Protein AF-A0A351SB96-F1 (afdb_monomer_lite)

Structure (mmCIF, N/CA/C/O backbone):
data_AF-A0A351SB96-F1
#
_entry.id   AF-A0A351SB96-F1
#
loop_
_atom_site.group_PDB
_atom_site.id
_atom_site.type_symbol
_atom_site.label_atom_id
_atom_site.label_alt_id
_atom_site.label_comp_id
_atom_site.label_asym_id
_atom_site.label_entity_id
_atom_site.label_seq_id
_atom_site.pdbx_PDB_ins_code
_atom_site.Cartn_x
_atom_site.Cartn_y
_atom_site.Cartn_z
_atom_site.occupancy
_atom_site.B_iso_or_equiv
_atom_site.auth_seq_id
_atom_site.auth_comp_id
_atom_site.auth_asym_id
_atom_site.auth_atom_id
_atom_site.pdbx_PDB_model_num
ATOM 1 N N . GLU A 1 1 ? 11.819 10.598 -37.759 1.00 43.56 1 GLU A N 1
ATOM 2 C CA . GLU A 1 1 ? 12.848 10.119 -36.820 1.00 43.56 1 GLU A CA 1
ATOM 3 C C . GLU A 1 1 ? 12.481 8.684 -36.472 1.00 43.56 1 GLU A C 1
ATOM 5 O O . GLU A 1 1 ? 11.394 8.469 -35.955 1.00 43.56 1 GLU A O 1
ATOM 10 N N . ASN A 1 2 ? 13.265 7.704 -36.933 1.00 61.12 2 ASN A N 1
ATOM 11 C CA . ASN A 1 2 ? 13.057 6.295 -36.586 1.00 61.12 2 ASN A CA 1
ATOM 12 C C . ASN A 1 2 ? 13.749 6.084 -35.240 1.00 61.12 2 ASN A C 1
ATOM 14 O O . ASN A 1 2 ? 14.962 6.277 -35.175 1.00 61.12 2 ASN A O 1
ATOM 18 N N . ALA A 1 3 ? 12.995 5.753 -34.192 1.00 59.91 3 ALA A N 1
ATOM 19 C CA . ALA A 1 3 ? 13.587 5.268 -32.951 1.00 59.91 3 ALA A CA 1
ATOM 20 C C . ALA A 1 3 ? 14.518 4.091 -33.285 1.00 59.91 3 ALA A C 1
ATOM 22 O O . ALA A 1 3 ? 14.149 3.214 -34.072 1.00 59.91 3 ALA A O 1
ATOM 23 N N . ASP A 1 4 ? 15.740 4.120 -32.759 1.00 80.94 4 ASP A N 1
ATOM 24 C CA . ASP A 1 4 ? 16.712 3.049 -32.952 1.00 80.94 4 ASP A CA 1
ATOM 25 C C . ASP A 1 4 ? 16.112 1.751 -32.370 1.00 80.94 4 ASP A C 1
ATOM 27 O O . ASP A 1 4 ? 15.601 1.764 -31.245 1.00 80.94 4 ASP A O 1
ATOM 31 N N . PRO A 1 5 ? 16.110 0.618 -33.093 1.00 76.88 5 PRO A N 1
ATOM 32 C CA . PRO A 1 5 ? 15.656 -0.653 -32.531 1.00 76.88 5 PRO A CA 1
ATOM 33 C C . PRO A 1 5 ? 16.355 -1.007 -31.208 1.00 76.88 5 PRO A C 1
ATOM 35 O O . PRO A 1 5 ? 15.741 -1.652 -30.361 1.00 76.88 5 PRO A O 1
ATOM 38 N N . ALA A 1 6 ? 17.594 -0.550 -30.988 1.00 81.00 6 ALA A N 1
ATOM 39 C CA . ALA A 1 6 ? 18.282 -0.719 -29.711 1.00 81.00 6 ALA A CA 1
ATOM 40 C C . ALA A 1 6 ? 17.585 0.027 -28.557 1.00 81.00 6 ALA A C 1
ATOM 42 O O . ALA A 1 6 ? 17.447 -0.532 -27.470 1.00 81.00 6 ALA A O 1
ATOM 43 N N . THR A 1 7 ? 17.090 1.248 -28.790 1.00 79.81 7 THR A N 1
ATOM 44 C CA . THR A 1 7 ? 16.392 2.026 -27.754 1.00 79.81 7 THR A CA 1
ATOM 45 C C . THR A 1 7 ? 15.023 1.440 -27.427 1.00 79.81 7 THR A C 1
ATOM 47 O O . THR A 1 7 ? 14.657 1.385 -26.260 1.00 79.81 7 THR A O 1
ATOM 50 N N . LEU A 1 8 ? 14.302 0.918 -28.427 1.00 78.56 8 LEU A N 1
ATOM 51 C CA . LEU A 1 8 ? 13.002 0.270 -28.207 1.00 78.56 8 LEU A CA 1
ATOM 52 C C . LEU A 1 8 ? 13.130 -0.986 -27.331 1.00 78.56 8 LEU A C 1
ATOM 54 O O . LEU A 1 8 ? 12.362 -1.170 -26.393 1.00 78.56 8 LEU A O 1
ATOM 58 N N . VAL A 1 9 ? 14.138 -1.823 -27.593 1.00 80.69 9 VAL A N 1
ATOM 59 C CA . VAL A 1 9 ? 14.385 -3.042 -26.803 1.00 80.69 9 VAL A CA 1
ATOM 60 C C . VAL A 1 9 ? 14.812 -2.709 -25.370 1.00 80.69 9 VAL A C 1
ATOM 62 O O . VAL A 1 9 ? 14.460 -3.428 -24.433 1.00 80.69 9 VAL A O 1
ATOM 65 N N . GLU A 1 10 ? 15.575 -1.636 -25.169 1.00 77.06 10 GLU A N 1
ATOM 66 C CA . GLU A 1 10 ? 15.963 -1.196 -23.829 1.00 77.06 10 GLU A CA 1
ATOM 67 C C . GLU A 1 10 ? 14.765 -0.649 -23.038 1.00 77.06 10 GLU A C 1
ATOM 69 O O . GLU A 1 10 ? 14.584 -1.017 -21.876 1.00 77.06 10 GLU A O 1
ATOM 74 N N . GLU A 1 11 ? 13.890 0.132 -23.675 1.00 76.31 11 GLU A N 1
ATOM 75 C CA . GLU A 1 11 ? 12.636 0.607 -23.078 1.00 76.31 11 GLU A CA 1
ATOM 76 C C . GLU A 1 11 ? 11.703 -0.554 -22.698 1.00 76.31 11 GLU A C 1
ATOM 78 O O . GLU A 1 11 ? 11.183 -0.590 -21.580 1.00 76.31 11 GLU A O 1
ATOM 83 N N . GLU A 1 12 ? 11.529 -1.544 -23.579 1.00 76.25 12 GLU A N 1
ATOM 84 C CA . GLU A 1 12 ? 10.712 -2.733 -23.299 1.00 76.25 12 GLU A CA 1
ATOM 85 C C . GLU A 1 12 ? 11.261 -3.557 -22.126 1.00 76.25 12 GLU A C 1
ATOM 87 O O . GLU A 1 12 ? 10.498 -3.989 -21.253 1.00 76.25 12 GLU A O 1
ATOM 92 N N . ASN A 1 13 ? 12.582 -3.747 -22.059 1.00 79.00 13 ASN A N 1
ATOM 93 C CA . ASN A 1 13 ? 13.215 -4.442 -20.938 1.00 79.00 13 ASN A CA 1
ATOM 94 C C . ASN A 1 13 ? 13.057 -3.666 -19.628 1.00 79.00 13 ASN A C 1
ATOM 96 O O . ASN A 1 13 ? 12.749 -4.262 -18.595 1.00 79.00 13 ASN A O 1
ATOM 100 N N . GLN A 1 14 ? 13.221 -2.342 -19.654 1.00 76.00 14 GLN A N 1
ATOM 101 C CA . GLN A 1 14 ? 13.028 -1.507 -18.470 1.00 76.00 14 GLN A CA 1
ATOM 102 C C . GLN A 1 14 ? 11.584 -1.562 -17.966 1.00 76.00 14 GLN A C 1
ATOM 104 O O . GLN A 1 14 ? 11.361 -1.722 -16.765 1.00 76.00 14 GLN A O 1
ATOM 109 N N . LEU A 1 15 ? 10.599 -1.476 -18.863 1.00 77.06 15 LEU A N 1
ATOM 110 C CA . LEU A 1 15 ? 9.184 -1.599 -18.510 1.00 77.06 15 LEU A CA 1
ATOM 111 C C . LEU A 1 15 ? 8.868 -2.971 -17.910 1.00 77.06 15 LEU A C 1
ATOM 113 O O . LEU A 1 15 ? 8.204 -3.042 -16.873 1.00 77.06 15 LEU A O 1
ATOM 117 N N . SER A 1 16 ? 9.384 -4.039 -18.519 1.00 79.62 16 SER A N 1
ATOM 118 C CA . SER A 1 16 ? 9.186 -5.414 -18.047 1.00 79.62 16 SER A CA 1
ATOM 119 C C . SER A 1 16 ? 9.790 -5.618 -16.657 1.00 79.62 16 SER A C 1
ATOM 121 O O . SER A 1 16 ? 9.104 -6.070 -15.744 1.00 79.62 16 SER A O 1
ATOM 123 N N . ASN A 1 17 ? 11.032 -5.178 -16.451 1.00 81.69 17 ASN A N 1
ATOM 124 C CA . ASN A 1 17 ? 11.720 -5.287 -15.166 1.00 81.69 17 ASN A CA 1
ATOM 125 C C . ASN A 1 17 ? 11.013 -4.474 -14.064 1.00 81.69 17 ASN A C 1
ATOM 127 O O . ASN A 1 17 ? 10.810 -4.948 -12.946 1.0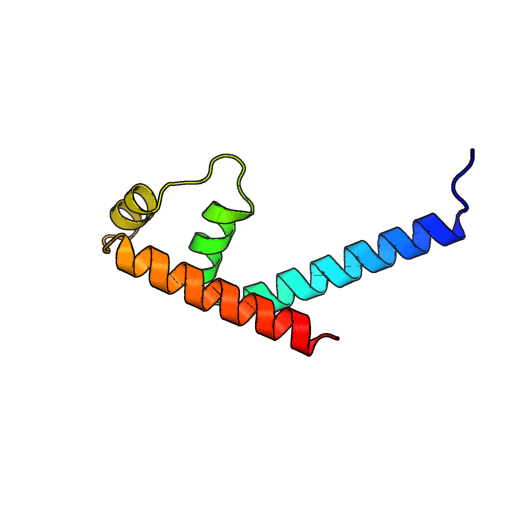0 81.69 17 ASN A O 1
ATOM 131 N N . ASN A 1 18 ? 10.561 -3.258 -14.387 1.00 79.25 18 ASN A N 1
ATOM 132 C CA . ASN A 1 18 ? 9.795 -2.426 -13.458 1.00 79.25 18 ASN A CA 1
ATOM 133 C C . ASN A 1 18 ? 8.453 -3.070 -13.083 1.00 79.25 18 ASN A C 1
ATOM 135 O O . ASN A 1 18 ? 8.038 -3.002 -11.923 1.00 79.25 18 ASN A O 1
ATOM 139 N N . HIS A 1 19 ? 7.784 -3.704 -14.048 1.00 82.50 19 HIS A N 1
ATOM 140 C CA . HIS A 1 19 ? 6.541 -4.429 -13.816 1.00 82.50 19 HIS A CA 1
ATOM 141 C C . HIS A 1 19 ? 6.757 -5.641 -12.902 1.00 82.50 19 HIS A C 1
ATOM 143 O O . HIS A 1 19 ? 6.042 -5.791 -11.913 1.00 82.50 19 HIS A O 1
ATOM 149 N N . GLU A 1 20 ? 7.765 -6.471 -13.172 1.00 84.19 20 GLU A N 1
ATOM 150 C CA . GLU A 1 20 ? 8.090 -7.635 -12.339 1.00 84.19 20 GLU A CA 1
ATOM 151 C C . GLU A 1 20 ? 8.421 -7.233 -10.896 1.00 84.19 20 GLU A C 1
ATOM 153 O O . GLU A 1 20 ? 7.927 -7.842 -9.942 1.00 84.19 20 GLU A O 1
ATOM 158 N N . HIS A 1 21 ? 9.185 -6.152 -10.717 1.00 83.25 21 HIS A N 1
ATOM 159 C CA . HIS A 1 21 ? 9.481 -5.599 -9.397 1.00 83.25 21 HIS A CA 1
ATOM 160 C C . HIS A 1 21 ? 8.225 -5.104 -8.672 1.00 83.25 21 HIS A C 1
ATOM 162 O O . HIS A 1 21 ? 8.066 -5.366 -7.477 1.00 83.25 21 HIS A O 1
ATOM 168 N N . LEU A 1 22 ? 7.314 -4.422 -9.375 1.00 82.94 22 LEU A N 1
ATOM 169 C CA . LEU A 1 22 ? 6.034 -3.986 -8.814 1.00 82.94 22 LEU A CA 1
ATOM 170 C C . LEU A 1 22 ? 5.189 -5.189 -8.372 1.00 82.94 22 LEU A C 1
ATOM 172 O O . LEU A 1 22 ? 4.701 -5.208 -7.243 1.00 82.94 22 LEU A O 1
ATOM 176 N N . VAL A 1 23 ? 5.036 -6.197 -9.234 1.00 85.38 23 VAL A N 1
ATOM 177 C CA . VAL A 1 23 ? 4.246 -7.405 -8.950 1.00 85.38 23 VAL A CA 1
ATOM 178 C C . VAL A 1 23 ? 4.825 -8.163 -7.756 1.00 85.38 23 VAL A C 1
ATOM 180 O O . VAL A 1 23 ? 4.090 -8.512 -6.832 1.00 85.38 23 VAL A O 1
ATOM 183 N N . SER A 1 24 ? 6.145 -8.351 -7.720 1.00 86.19 24 SER A N 1
ATOM 184 C CA . SER A 1 24 ? 6.839 -8.984 -6.595 1.00 86.19 24 SER A CA 1
ATOM 185 C C . SER A 1 24 ? 6.645 -8.199 -5.294 1.00 86.19 24 SER A C 1
ATOM 187 O O . SER A 1 24 ? 6.333 -8.772 -4.250 1.00 86.19 24 SER A O 1
ATOM 189 N N . ALA A 1 25 ? 6.743 -6.869 -5.349 1.00 86.06 25 ALA A N 1
ATOM 190 C CA . ALA A 1 25 ? 6.515 -6.010 -4.195 1.00 86.06 25 ALA A CA 1
ATOM 191 C C . ALA A 1 25 ? 5.064 -6.077 -3.688 1.00 86.06 25 ALA A C 1
ATOM 193 O O . ALA A 1 25 ? 4.852 -6.172 -2.475 1.00 86.06 25 ALA A O 1
ATOM 194 N N . LEU A 1 26 ? 4.078 -6.079 -4.591 1.00 86.56 26 LEU A N 1
ATOM 195 C CA . LEU A 1 26 ? 2.663 -6.261 -4.256 1.00 86.56 26 LEU A CA 1
ATOM 196 C C . LEU A 1 26 ? 2.414 -7.623 -3.598 1.00 86.56 26 LEU A C 1
ATOM 198 O O . LEU A 1 26 ? 1.698 -7.677 -2.605 1.00 86.56 26 LEU A O 1
ATOM 202 N N . ALA A 1 27 ? 3.080 -8.687 -4.055 1.00 86.88 27 ALA A N 1
ATOM 203 C CA . ALA A 1 27 ? 2.985 -10.019 -3.454 1.00 86.88 27 ALA A CA 1
ATOM 204 C C . ALA A 1 27 ? 3.539 -10.102 -2.013 1.00 86.88 27 ALA A C 1
ATOM 206 O O . ALA A 1 27 ? 3.257 -11.060 -1.296 1.00 86.88 27 ALA A O 1
ATOM 207 N N . THR A 1 28 ? 4.317 -9.111 -1.554 1.00 87.19 28 THR A N 1
ATOM 208 C CA . THR A 1 28 ? 4.757 -9.020 -0.144 1.00 87.19 28 THR A CA 1
ATOM 209 C C . THR A 1 28 ? 3.728 -8.365 0.785 1.00 87.19 28 THR A C 1
ATOM 211 O O . THR A 1 28 ? 3.906 -8.339 2.014 1.00 87.19 28 THR A O 1
ATOM 214 N N . LEU A 1 29 ? 2.675 -7.778 0.216 1.00 88.75 29 LEU A N 1
ATOM 215 C CA . LEU A 1 29 ? 1.565 -7.198 0.956 1.00 88.75 29 LEU A CA 1
ATOM 216 C C . LEU A 1 29 ? 0.564 -8.293 1.330 1.00 88.75 29 LEU A C 1
ATOM 218 O O . LEU A 1 29 ? 0.428 -9.296 0.640 1.00 88.75 29 LEU A O 1
ATOM 222 N N . ASP A 1 30 ? -0.139 -8.104 2.443 1.00 90.50 30 ASP A N 1
ATOM 223 C CA . ASP A 1 30 ? -1.336 -8.899 2.707 1.00 90.50 30 ASP A CA 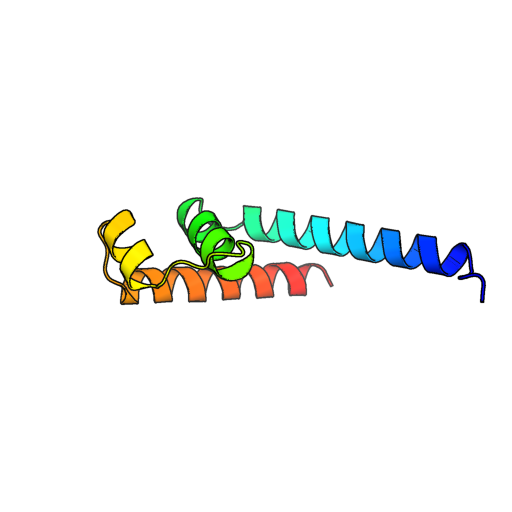1
ATOM 224 C C . ASP A 1 30 ? -2.441 -8.543 1.701 1.00 90.50 30 ASP A C 1
ATOM 226 O O . ASP A 1 30 ? -2.497 -7.414 1.213 1.00 90.50 30 ASP A O 1
ATOM 230 N N . GLU A 1 31 ? -3.335 -9.495 1.433 1.00 89.31 31 GLU A N 1
ATOM 231 C CA . GLU A 1 31 ? -4.417 -9.390 0.441 1.00 89.31 31 GLU A CA 1
ATOM 232 C C . GLU A 1 31 ? -5.230 -8.094 0.585 1.00 89.31 31 GLU A C 1
ATOM 234 O O . GLU A 1 31 ? -5.504 -7.393 -0.387 1.00 89.31 31 GLU A O 1
ATOM 239 N N . ARG A 1 32 ? -5.520 -7.700 1.828 1.00 91.38 32 ARG A N 1
ATOM 240 C CA . ARG A 1 32 ? -6.257 -6.471 2.131 1.00 91.38 32 ARG A CA 1
ATOM 241 C C . ARG A 1 32 ? -5.457 -5.205 1.819 1.00 91.38 32 ARG A C 1
ATOM 243 O O . ARG A 1 32 ? -6.005 -4.236 1.303 1.00 91.38 32 ARG A O 1
ATOM 250 N N . SER A 1 33 ? -4.169 -5.187 2.151 1.00 91.94 33 SER A N 1
ATOM 251 C CA . SER A 1 33 ? -3.265 -4.090 1.794 1.00 91.94 33 SER A CA 1
ATOM 252 C C . SER A 1 33 ? -3.082 -3.968 0.283 1.00 91.94 33 SER A C 1
ATOM 254 O O . SER A 1 33 ? -3.020 -2.850 -0.227 1.00 91.94 33 SER A O 1
ATOM 256 N N . GLN A 1 34 ? -2.998 -5.101 -0.419 1.00 91.75 34 GLN A N 1
ATOM 257 C CA . GLN A 1 34 ? -2.892 -5.147 -1.873 1.00 91.75 34 GLN A CA 1
ATOM 258 C C . GLN A 1 34 ? -4.131 -4.535 -2.532 1.00 91.75 34 GLN A C 1
ATOM 260 O O . GLN A 1 34 ? -3.972 -3.636 -3.354 1.00 91.75 34 GLN A O 1
ATOM 265 N N . ASP A 1 35 ? -5.336 -4.951 -2.131 1.00 91.44 35 ASP A N 1
ATOM 266 C CA . ASP A 1 35 ? -6.588 -4.411 -2.676 1.00 91.44 35 ASP A CA 1
ATOM 267 C C . ASP 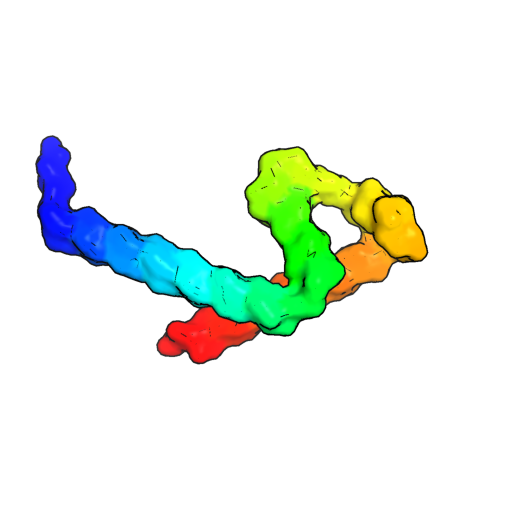A 1 35 ? -6.717 -2.900 -2.418 1.00 91.44 35 ASP A C 1
ATOM 269 O O . ASP A 1 35 ? -6.926 -2.129 -3.353 1.00 91.44 35 ASP A O 1
ATOM 273 N N . ILE A 1 36 ? -6.468 -2.440 -1.183 1.00 91.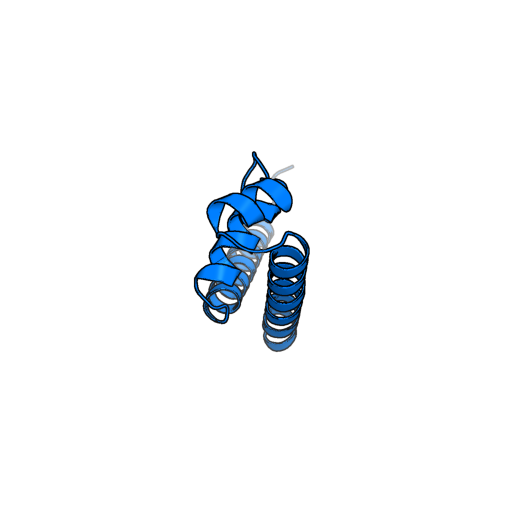69 36 ILE A N 1
ATOM 274 C CA . ILE A 1 36 ? -6.549 -1.008 -0.843 1.00 91.69 36 ILE A CA 1
ATOM 275 C C . ILE A 1 36 ? -5.588 -0.174 -1.700 1.00 91.69 36 ILE A C 1
ATOM 277 O O . ILE A 1 36 ? -5.967 0.890 -2.192 1.00 91.69 36 ILE A O 1
ATOM 281 N N . VAL A 1 37 ? -4.342 -0.624 -1.884 1.00 90.56 37 VAL A N 1
ATOM 282 C CA . VAL A 1 37 ? -3.372 0.103 -2.717 1.00 90.56 37 VAL A CA 1
ATOM 283 C C . VAL A 1 37 ? -3.761 0.039 -4.192 1.00 90.56 37 VAL A C 1
ATOM 285 O O . VAL A 1 37 ? -3.695 1.064 -4.866 1.00 90.56 37 VAL A O 1
ATOM 288 N N . GLN A 1 38 ? -4.204 -1.115 -4.688 1.00 89.12 38 GLN A N 1
ATOM 289 C CA . GLN A 1 38 ? -4.620 -1.289 -6.077 1.00 89.12 38 GLN A CA 1
ATOM 290 C C . GLN A 1 38 ? -5.791 -0.361 -6.421 1.00 89.12 38 GLN A C 1
ATOM 292 O O . GLN A 1 38 ? -5.667 0.449 -7.339 1.00 89.12 38 GLN A O 1
ATOM 297 N N . ARG A 1 39 ? -6.849 -0.350 -5.608 1.00 90.75 39 ARG A N 1
ATOM 298 C CA . ARG A 1 39 ? -8.002 0.540 -5.803 1.00 90.75 39 ARG A CA 1
ATOM 299 C C . ARG A 1 39 ? -7.645 2.021 -5.694 1.00 90.75 39 ARG A C 1
ATOM 301 O O . ARG A 1 39 ? -8.139 2.851 -6.446 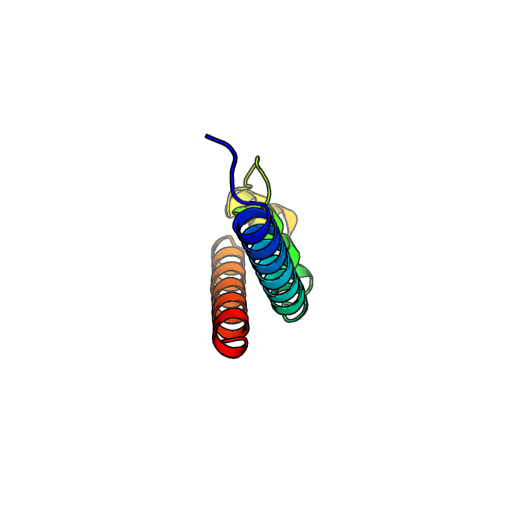1.00 90.75 39 ARG A O 1
ATOM 308 N N . ARG A 1 40 ? -6.753 2.397 -4.771 1.00 90.94 40 ARG A N 1
ATOM 309 C CA . ARG A 1 40 ? 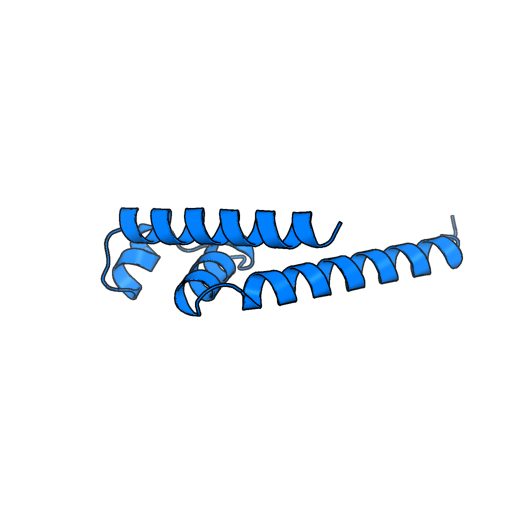-6.389 3.814 -4.577 1.00 90.94 40 ARG A CA 1
ATOM 310 C C . ARG A 1 40 ? -5.377 4.362 -5.579 1.00 90.94 40 ARG A C 1
ATOM 312 O O . ARG A 1 40 ? -5.339 5.580 -5.773 1.00 90.94 40 ARG A O 1
ATOM 319 N N . TRP A 1 41 ? -4.541 3.516 -6.174 1.00 84.50 41 TRP A N 1
ATOM 320 C CA . TRP A 1 41 ? -3.409 3.959 -6.995 1.00 84.50 41 TRP A CA 1
ATOM 321 C C . TRP A 1 41 ? -3.482 3.500 -8.447 1.00 84.50 41 TRP A C 1
ATOM 323 O O . TRP A 1 41 ? -3.036 4.253 -9.312 1.00 84.50 41 TRP A O 1
ATOM 333 N N . LEU A 1 42 ? -4.025 2.309 -8.703 1.00 82.00 42 LEU A N 1
ATOM 334 C CA . LEU A 1 42 ? -4.036 1.676 -10.023 1.00 82.00 42 LEU A CA 1
ATOM 335 C C . LEU A 1 42 ? -5.390 1.789 -10.734 1.00 82.00 42 LEU A C 1
ATOM 337 O O . LEU A 1 42 ? -5.418 1.713 -11.957 1.00 82.00 42 LEU A O 1
ATOM 341 N N . GLU A 1 43 ? -6.489 1.988 -10.005 1.00 87.25 43 GLU A N 1
ATOM 342 C CA . GLU A 1 43 ? -7.803 2.213 -10.613 1.00 87.25 43 GLU A CA 1
ATOM 343 C C . GLU A 1 43 ? -8.035 3.688 -10.974 1.00 87.25 43 GLU A C 1
ATOM 345 O O . GLU A 1 43 ? -7.583 4.609 -10.282 1.00 87.25 43 GLU A O 1
ATOM 350 N N . ASP A 1 44 ? -8.781 3.911 -12.060 1.00 84.06 44 ASP A N 1
ATOM 351 C CA . ASP A 1 44 ? -9.197 5.246 -12.500 1.00 84.06 44 ASP A CA 1
ATOM 352 C C . ASP A 1 44 ? -10.196 5.884 -11.524 1.00 84.06 44 ASP A C 1
ATOM 354 O O . ASP A 1 44 ? -10.105 7.074 -11.210 1.00 84.06 44 ASP A O 1
ATOM 358 N N . ASN A 1 45 ? -11.141 5.089 -11.008 1.00 88.25 45 ASN A N 1
ATOM 359 C CA . ASN A 1 45 ? -12.119 5.541 -10.025 1.00 88.25 45 ASN A CA 1
ATOM 360 C C . ASN A 1 45 ? -11.627 5.224 -8.613 1.00 88.25 45 ASN A C 1
ATOM 362 O O . ASN A 1 45 ? -11.900 4.165 -8.061 1.00 88.25 45 ASN A O 1
ATOM 366 N N . LYS A 1 46 ? -10.861 6.156 -8.048 1.00 89.06 46 LYS A N 1
ATOM 367 C CA . LYS A 1 46 ? -10.213 5.974 -6.749 1.00 89.06 46 LYS A CA 1
ATOM 368 C C . LYS A 1 46 ? -11.234 6.151 -5.626 1.00 89.06 46 LYS A C 1
ATOM 370 O O . LYS A 1 46 ? -11.643 7.294 -5.391 1.00 89.06 46 LYS A O 1
ATOM 375 N N . PRO A 1 47 ? -11.579 5.088 -4.877 1.00 91.12 47 PRO A N 1
ATOM 376 C CA . PRO A 1 47 ? -12.466 5.233 -3.742 1.00 91.12 47 PRO A CA 1
ATOM 377 C C . PRO A 1 47 ? -11.797 6.088 -2.665 1.00 91.12 47 PRO A C 1
ATOM 379 O O . PRO A 1 47 ? -10.577 6.067 -2.439 1.00 91.12 47 PRO A O 1
ATOM 382 N N . THR A 1 48 ? -12.618 6.867 -1.981 1.00 92.69 48 THR A N 1
ATOM 383 C CA . THR A 1 48 ? -12.214 7.645 -0.821 1.00 92.69 48 THR A CA 1
ATOM 384 C C . THR A 1 48 ? -11.889 6.723 0.356 1.00 92.69 48 THR A C 1
ATOM 386 O O . THR A 1 48 ? -12.322 5.573 0.441 1.00 92.69 48 THR A O 1
ATOM 389 N N . LEU A 1 49 ? -11.137 7.246 1.330 1.00 93.25 49 LEU A N 1
ATOM 390 C CA . LEU A 1 49 ? -10.848 6.510 2.566 1.00 93.25 49 LEU A CA 1
ATOM 391 C C . LEU A 1 49 ? -12.120 6.110 3.326 1.00 93.25 49 LEU A C 1
ATOM 393 O O . LEU A 1 49 ? -12.086 5.113 4.038 1.00 93.25 49 LEU A O 1
ATOM 397 N N . HIS A 1 50 ? -13.202 6.886 3.199 1.00 93.50 50 HIS A N 1
ATOM 398 C CA . HIS A 1 50 ? -14.484 6.600 3.842 1.00 93.50 50 HIS A CA 1
ATOM 399 C C . HIS A 1 50 ? -15.214 5.453 3.141 1.00 93.50 50 HIS A C 1
ATOM 401 O O . HIS A 1 50 ? -15.644 4.533 3.818 1.00 93.50 50 HIS A O 1
ATOM 407 N N . GLU A 1 51 ? -15.254 5.435 1.806 1.00 93.62 51 GLU A N 1
ATOM 408 C CA . GLU A 1 51 ? -15.875 4.336 1.049 1.00 93.62 51 GLU A CA 1
ATOM 409 C C . GLU A 1 51 ? -15.189 2.994 1.329 1.00 93.62 51 GLU A C 1
ATOM 411 O O . GLU A 1 51 ? -15.852 2.005 1.628 1.00 93.62 51 GLU A O 1
ATOM 416 N N . LEU A 1 52 ? -13.851 2.976 1.344 1.00 93.06 52 LEU A N 1
ATOM 417 C CA . LEU A 1 52 ? -13.098 1.781 1.735 1.00 93.06 52 LEU A CA 1
ATOM 418 C C . LEU A 1 52 ? -13.311 1.422 3.211 1.00 93.06 52 LEU A C 1
ATOM 420 O O . LEU A 1 52 ? -13.323 0.250 3.577 1.00 93.06 52 LEU A O 1
ATOM 424 N N . ALA A 1 53 ? -13.440 2.414 4.089 1.00 93.62 53 ALA A N 1
ATOM 425 C CA . ALA A 1 53 ? -13.691 2.172 5.505 1.00 93.62 53 ALA A CA 1
ATOM 426 C C . ALA A 1 53 ? -15.052 1.502 5.724 1.00 93.62 53 ALA A C 1
ATOM 428 O O . ALA A 1 53 ? -15.120 0.522 6.467 1.00 93.62 53 ALA A O 1
ATOM 429 N N . ASP A 1 54 ? -16.082 1.971 5.023 1.00 94.88 54 ASP A N 1
ATOM 430 C CA . ASP A 1 54 ? -17.430 1.412 5.065 1.00 94.88 54 ASP A CA 1
ATOM 431 C C . ASP A 1 54 ? -17.461 -0.010 4.483 1.00 94.88 54 ASP A C 1
ATOM 433 O O . ASP A 1 54 ? -17.946 -0.930 5.145 1.00 94.88 54 ASP A O 1
ATOM 437 N N . GLU A 1 55 ? -16.858 -0.232 3.307 1.00 92.62 55 GLU A N 1
ATOM 438 C CA . GLU A 1 55 ? -16.784 -1.554 2.662 1.00 92.62 55 GLU A CA 1
ATOM 439 C C . GLU A 1 55 ? -16.095 -2.589 3.557 1.00 92.62 55 GLU A C 1
ATOM 441 O O . GLU A 1 55 ? -16.580 -3.703 3.754 1.00 92.62 55 GLU A O 1
ATOM 446 N N . TYR A 1 56 ? -14.975 -2.198 4.160 1.00 91.00 56 TYR A N 1
ATOM 447 C CA . TYR A 1 56 ? -14.203 -3.074 5.024 1.00 91.00 56 TYR A CA 1
ATOM 448 C C . TYR A 1 56 ? -14.641 -3.055 6.495 1.00 91.00 56 TYR A C 1
ATOM 450 O O . TYR A 1 56 ? -13.972 -3.682 7.328 1.00 91.00 56 TYR A O 1
ATOM 458 N N . SER A 1 57 ? -15.715 -2.332 6.830 1.00 93.75 57 SER A N 1
ATOM 459 C CA . SER A 1 57 ? -16.235 -2.167 8.195 1.00 93.75 57 SER A CA 1
ATOM 460 C C . SER A 1 57 ? -15.150 -1.790 9.219 1.00 93.75 57 SER A C 1
ATOM 462 O O . SER A 1 57 ? -15.043 -2.367 10.304 1.00 93.75 57 SER A O 1
ATOM 464 N N . VAL A 1 58 ? -14.294 -0.833 8.862 1.00 93.94 58 VAL A N 1
ATOM 465 C CA . VAL A 1 58 ? -13.240 -0.275 9.725 1.00 93.94 58 VAL A CA 1
ATOM 466 C C . VAL A 1 58 ? -13.280 1.248 9.713 1.00 93.94 58 VAL A C 1
ATOM 468 O O . VAL A 1 58 ? -14.092 1.850 9.034 1.00 93.94 58 VAL A O 1
ATOM 471 N N . SER A 1 59 ? -12.402 1.906 10.470 1.00 95.19 59 SER A N 1
ATOM 472 C CA . SER A 1 59 ? -12.282 3.364 10.417 1.00 95.19 59 SER A CA 1
ATOM 473 C C . SER A 1 59 ? -11.460 3.839 9.213 1.00 95.19 59 SER A C 1
ATOM 475 O O . SER A 1 59 ? -10.511 3.177 8.787 1.00 95.19 59 SER A O 1
ATOM 477 N N . ALA A 1 60 ? -11.748 5.048 8.722 1.00 94.31 60 ALA A N 1
ATOM 478 C CA . ALA A 1 60 ? -10.955 5.704 7.676 1.00 94.31 60 ALA A CA 1
ATOM 479 C C . ALA A 1 60 ? -9.470 5.841 8.060 1.00 94.31 60 ALA A C 1
ATOM 481 O O . ALA A 1 60 ? -8.582 5.642 7.230 1.00 94.31 60 ALA A O 1
ATOM 482 N N . GLU A 1 61 ? -9.176 6.088 9.342 1.00 94.69 61 GLU A N 1
ATOM 483 C CA . GLU A 1 61 ? -7.796 6.100 9.841 1.00 94.69 61 GLU A CA 1
ATOM 484 C C . GLU A 1 61 ? -7.141 4.715 9.734 1.00 94.69 61 GLU A C 1
ATOM 486 O O . GLU A 1 61 ? -5.959 4.618 9.408 1.00 94.69 61 GLU A O 1
ATOM 491 N N . ARG A 1 62 ? -7.893 3.624 9.940 1.00 94.12 62 ARG A N 1
ATOM 492 C CA . ARG A 1 62 ? -7.359 2.271 9.757 1.00 94.12 62 ARG A CA 1
ATOM 493 C C . ARG A 1 62 ? -6.989 2.011 8.298 1.00 94.12 62 ARG A C 1
ATOM 495 O O . ARG A 1 62 ? -5.905 1.482 8.061 1.00 94.12 62 ARG A O 1
ATOM 502 N N . ILE A 1 63 ? -7.829 2.413 7.342 1.00 94.38 63 ILE A N 1
ATOM 503 C CA . ILE A 1 63 ? -7.510 2.324 5.905 1.00 94.38 63 ILE A CA 1
ATOM 504 C C . ILE A 1 63 ? -6.250 3.134 5.586 1.00 94.38 63 ILE A C 1
ATOM 506 O O . ILE A 1 63 ? -5.327 2.615 4.963 1.00 94.38 63 ILE A O 1
ATOM 510 N N . ARG A 1 64 ? -6.152 4.368 6.094 1.00 93.88 64 ARG A N 1
ATOM 511 C CA . ARG A 1 64 ? -4.966 5.222 5.927 1.00 93.88 64 ARG A CA 1
ATOM 512 C C . ARG A 1 64 ? -3.691 4.579 6.485 1.00 93.88 64 ARG A C 1
ATOM 514 O O . ARG A 1 64 ? -2.627 4.675 5.874 1.00 93.88 64 ARG A O 1
ATOM 521 N N . GLN A 1 65 ? -3.772 3.926 7.643 1.00 94.75 65 GLN A N 1
ATOM 522 C CA . GLN A 1 65 ? -2.638 3.200 8.222 1.00 94.75 65 GLN A CA 1
ATOM 523 C C . GLN A 1 65 ? -2.220 2.006 7.364 1.00 94.75 65 GLN A C 1
ATOM 525 O O . GLN A 1 65 ? -1.021 1.791 7.172 1.00 94.75 65 GLN A O 1
ATOM 530 N N . ILE A 1 66 ? -3.191 1.242 6.855 1.00 93.44 66 ILE A N 1
ATOM 531 C CA . ILE A 1 66 ? -2.938 0.112 5.957 1.00 93.44 66 ILE A CA 1
ATOM 532 C C . ILE A 1 66 ? -2.242 0.607 4.687 1.00 93.44 66 ILE A C 1
ATOM 534 O O . ILE A 1 66 ? -1.151 0.133 4.381 1.00 93.44 66 ILE A O 1
ATOM 538 N N . GLU A 1 67 ? -2.792 1.630 4.031 1.00 92.12 67 GLU A N 1
ATOM 539 C CA . GLU A 1 67 ? -2.200 2.240 2.838 1.00 92.12 67 GLU A CA 1
ATOM 540 C C . GLU A 1 67 ? -0.760 2.704 3.099 1.00 92.12 67 GLU A C 1
ATOM 542 O O . GLU A 1 67 ? 0.160 2.339 2.370 1.00 92.12 67 GLU A O 1
ATOM 547 N N . LYS A 1 68 ? -0.524 3.458 4.179 1.00 93.75 68 LYS A N 1
ATOM 548 C CA . LYS A 1 68 ? 0.818 3.956 4.512 1.00 93.75 68 LYS A CA 1
ATOM 549 C C . LYS A 1 68 ? 1.821 2.821 4.731 1.00 93.75 68 LYS A C 1
ATOM 551 O O . LYS A 1 68 ? 2.971 2.919 4.301 1.00 93.75 68 LYS A O 1
ATOM 556 N N . ASN A 1 69 ? 1.412 1.755 5.416 1.00 92.94 69 ASN A N 1
ATOM 557 C CA . ASN A 1 69 ? 2.270 0.595 5.651 1.00 92.94 69 ASN A CA 1
ATOM 558 C C . ASN A 1 69 ? 2.549 -0.173 4.358 1.00 92.94 69 ASN A C 1
ATOM 560 O O . ASN A 1 69 ? 3.686 -0.593 4.136 1.00 92.94 69 ASN A O 1
ATOM 564 N N . ALA A 1 70 ? 1.539 -0.319 3.504 1.00 91.56 70 ALA A N 1
ATOM 565 C CA . ALA A 1 70 ? 1.651 -0.976 2.215 1.00 91.56 70 ALA A CA 1
ATOM 566 C C . ALA A 1 70 ? 2.599 -0.218 1.275 1.00 91.56 70 ALA A C 1
ATOM 568 O O . ALA A 1 70 ? 3.546 -0.808 0.759 1.00 91.56 70 ALA A O 1
ATOM 569 N N . LEU A 1 71 ? 2.451 1.106 1.164 1.00 90.12 71 LEU A N 1
ATOM 570 C CA . LEU A 1 71 ? 3.360 1.965 0.396 1.00 90.12 71 LEU A CA 1
ATOM 571 C C . LEU A 1 71 ? 4.799 1.893 0.915 1.00 90.12 71 LEU A C 1
ATOM 573 O O . LEU A 1 71 ? 5.743 1.814 0.133 1.00 90.12 71 LEU A O 1
ATOM 577 N N . LYS A 1 72 ? 4.987 1.857 2.239 1.00 91.19 72 LYS A N 1
ATOM 578 C CA . LYS A 1 72 ? 6.320 1.711 2.839 1.00 91.19 72 LYS A CA 1
ATOM 579 C C . LYS A 1 72 ? 6.961 0.358 2.505 1.00 91.19 72 LYS A C 1
ATOM 581 O O . LYS A 1 72 ? 8.171 0.297 2.286 1.00 91.19 72 LYS A O 1
ATOM 586 N N . LYS A 1 73 ? 6.176 -0.725 2.478 1.00 88.81 73 LYS A N 1
ATOM 587 C CA . LYS A 1 73 ? 6.643 -2.057 2.060 1.00 88.81 73 LYS A CA 1
ATOM 588 C C . LYS A 1 73 ? 6.983 -2.084 0.568 1.00 88.81 73 LYS A C 1
ATOM 590 O O . LYS A 1 73 ? 8.072 -2.539 0.234 1.00 88.81 73 LYS A O 1
ATOM 595 N N . LEU A 1 74 ? 6.119 -1.524 -0.282 1.00 87.19 74 LEU A N 1
ATOM 596 C CA . LEU A 1 74 ? 6.347 -1.355 -1.722 1.00 87.19 74 LEU A CA 1
ATOM 597 C C . LEU A 1 74 ? 7.654 -0.609 -1.995 1.00 87.19 74 LEU A C 1
ATOM 599 O O . LEU A 1 74 ? 8.534 -1.135 -2.669 1.00 87.19 74 LEU A O 1
ATOM 603 N N . GLN A 1 75 ? 7.834 0.564 -1.382 1.00 86.12 75 GLN A N 1
ATOM 604 C CA . GLN A 1 75 ? 9.057 1.354 -1.519 1.00 86.12 75 GLN A CA 1
ATOM 605 C C . GLN A 1 75 ? 10.296 0.556 -1.090 1.00 86.12 75 GLN A C 1
ATOM 607 O O . GLN A 1 75 ? 11.320 0.575 -1.767 1.00 86.12 75 GLN A O 1
ATOM 612 N N . LYS A 1 76 ? 10.209 -0.182 0.024 1.00 86.69 76 LYS A N 1
ATOM 613 C CA . LYS A 1 76 ? 11.320 -1.009 0.507 1.00 86.69 76 LYS A CA 1
ATOM 614 C C . LYS A 1 76 ? 11.641 -2.162 -0.447 1.00 86.69 76 LYS A C 1
ATOM 616 O O . LYS A 1 76 ? 12.815 -2.463 -0.629 1.00 86.69 76 LYS A O 1
ATOM 621 N N . ALA A 1 77 ? 10.632 -2.808 -1.025 1.00 84.00 77 ALA A N 1
ATOM 622 C CA . ALA A 1 77 ? 10.817 -3.887 -1.989 1.00 84.00 77 ALA A CA 1
ATOM 623 C C . ALA A 1 77 ? 11.450 -3.372 -3.289 1.00 84.00 77 ALA A C 1
ATOM 625 O O . ALA A 1 77 ? 12.414 -3.966 -3.762 1.00 84.00 77 ALA A O 1
ATOM 626 N N . MET A 1 78 ? 11.007 -2.218 -3.793 1.00 79.69 78 MET A N 1
ATOM 627 C CA . MET A 1 78 ? 11.596 -1.596 -4.982 1.00 79.69 78 MET A CA 1
ATOM 628 C C . MET A 1 78 ? 13.058 -1.180 -4.757 1.00 79.69 78 MET A C 1
ATOM 630 O O . MET A 1 78 ? 13.896 -1.442 -5.608 1.00 79.69 78 MET A O 1
ATOM 634 N N . ILE A 1 79 ? 13.397 -0.615 -3.590 1.00 76.56 79 ILE A N 1
ATOM 635 C CA . ILE A 1 79 ? 14.789 -0.245 -3.254 1.00 76.56 79 ILE A CA 1
ATOM 636 C C . ILE A 1 79 ? 15.680 -1.476 -3.053 1.00 76.56 79 ILE A C 1
ATOM 638 O O . ILE A 1 79 ? 16.859 -1.432 -3.370 1.00 76.56 79 ILE A O 1
ATOM 642 N N . LYS A 1 80 ? 15.147 -2.581 -2.518 1.00 61.00 80 LYS A N 1
ATOM 643 C CA . LYS A 1 80 ? 15.921 -3.818 -2.307 1.00 61.00 80 LYS A CA 1
ATOM 644 C C . LYS A 1 80 ? 16.214 -4.567 -3.620 1.00 61.00 80 LYS A C 1
ATOM 646 O O . LYS A 1 80 ? 16.976 -5.527 -3.598 1.00 61.00 80 LYS A O 1
ATOM 651 N N . SER A 1 81 ? 15.580 -4.145 -4.714 1.00 54.91 81 SER A N 1
ATOM 652 C CA . SER A 1 81 ? 15.727 -4.705 -6.063 1.00 54.91 81 SER A CA 1
ATOM 653 C C . SER A 1 81 ? 16.706 -3.898 -6.936 1.00 54.91 81 SER A C 1
ATOM 655 O O . SER A 1 81 ? 16.867 -4.223 -8.109 1.00 54.91 81 SER A O 1
ATOM 657 N N . ALA A 1 82 ? 17.322 -2.848 -6.374 1.00 46.53 82 ALA A N 1
ATOM 658 C CA . ALA A 1 82 ? 18.368 -2.018 -6.978 1.00 46.53 82 ALA A CA 1
ATOM 659 C C . ALA A 1 82 ? 19.730 -2.334 -6.343 1.00 46.53 82 ALA A C 1
ATOM 661 O O . ALA A 1 82 ? 20.740 -2.274 -7.077 1.00 46.53 82 ALA A O 1
#

Sequence (82 aa):
ENADPATLVEEENQLSNNHEHLVSALATLDERSQDIVQRRWLEDNKPTLHELADEYSVSAERIRQIEKNALKKLQKAMIKSA

pLDDT: mean 85.05, std 10.43, range [43.56, 95.19]

Foldseek 3Di:
DDDDPVVVVVVVVVVVLVVVLQVVLLVVADPLLSVLQCQQPVDPNRDQLVVSCVVVVHDSVVSVVSPVVSVVSSVVSSVVSD

Radius of gyration: 16.54 Å; chains: 1; bounding box: 36×20×47 Å

Secondary structure (DSSP, 8-state):
-PPPHHHHHHHHHHHHHHHHHHHHHHHTS-HHHHHHHIIIIISSS---HHHHHHHTTS-HHHHHHHHHHHHHHHHHHHHHT-